Protein AF-A0AA87J263-F1 (afdb_monomer_lite)

Foldseek 3Di:
DVVVLVVLVVVLVVVVVVLVVQLVVLCVVVVNDDPVSVVSVVVSVVSNVVSVVSVVVSVVVVVD

Secondary structure (DSSP, 8-state):
-HHHHHHHHHHHHHHHHHHHHHHHHHHHHTTT-SHHHHHHHHHHHHHHHHHHHHHHHHHHHHH-

pLDDT: mean 89.18, std 9.5, range [52.34, 97.56]

Radius of gyration: 14.85 Å; chains: 1; bounding box: 28×16×41 Å

Sequence (64 aa):
MTQRKDRFRDALGAAESYLRALELMACATFDGGGKDYCAYLAIIAAAKAEVNVAQVIIDVMEVD

Structure (mmCIF, N/CA/C/O backbone):
data_AF-A0AA87J263-F1
#
_entry.id   AF-A0AA87J263-F1
#
loop_
_atom_site.group_PDB
_atom_site.id
_atom_site.type_symbol
_atom_site.label_atom_id
_atom_site.label_alt_id
_atom_site.label_comp_id
_atom_site.label_asym_id
_atom_site.label_entity_id
_atom_site.label_seq_id
_atom_site.pdbx_PDB_ins_code
_atom_site.Cartn_x
_atom_site.Cartn_y
_atom_site.Cartn_z
_atom_site.occupancy
_atom_site.B_iso_or_equiv
_atom_site.auth_seq_id
_atom_site.auth_comp_id
_atom_site.auth_asym_id
_atom_site.auth_atom_id
_atom_site.pdbx_PDB_model_num
ATOM 1 N N . MET A 1 1 ? -16.413 -3.431 21.141 1.00 59.12 1 MET A N 1
ATOM 2 C CA . M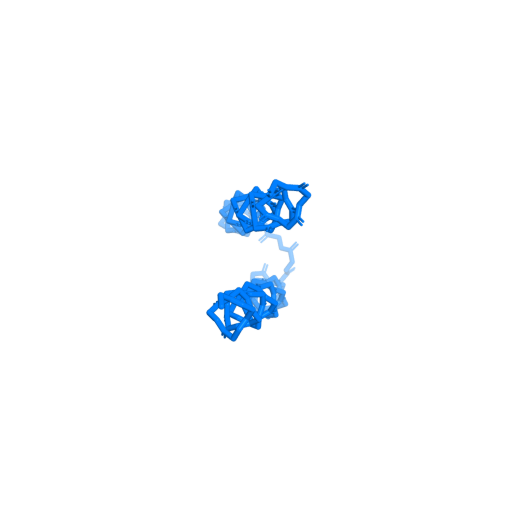ET A 1 1 ? -15.953 -2.399 20.180 1.00 59.12 1 MET A CA 1
ATOM 3 C C . MET A 1 1 ? -14.614 -2.784 19.550 1.00 59.12 1 MET A C 1
ATOM 5 O O . MET A 1 1 ? -14.478 -2.645 18.343 1.00 59.12 1 MET A O 1
ATOM 9 N N . THR A 1 2 ? -13.707 -3.371 20.335 1.00 66.19 2 THR A N 1
ATOM 10 C CA . THR A 1 2 ? -12.369 -3.886 19.979 1.00 66.19 2 THR A CA 1
ATOM 11 C C . THR A 1 2 ? -12.334 -4.769 18.723 1.00 66.19 2 THR A C 1
ATOM 13 O O . THR A 1 2 ? -11.682 -4.406 17.759 1.00 66.19 2 THR A O 1
ATOM 16 N N . GLN A 1 3 ? -13.182 -5.802 1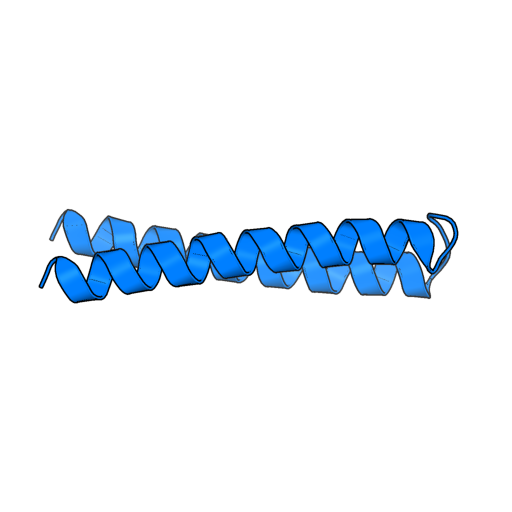8.623 1.00 76.88 3 GLN A N 1
ATOM 17 C CA . GLN A 1 3 ? -13.177 -6.726 17.471 1.00 76.88 3 GLN A CA 1
ATOM 18 C C . GLN A 1 3 ? -13.441 -6.062 16.101 1.00 76.88 3 GLN A C 1
ATOM 20 O O . GLN A 1 3 ? -12.993 -6.563 15.073 1.00 76.88 3 GLN A O 1
ATOM 25 N N . ARG A 1 4 ? -14.188 -4.948 16.051 1.00 80.19 4 ARG A N 1
ATOM 26 C CA . ARG A 1 4 ? -14.382 -4.200 14.793 1.00 80.19 4 ARG A CA 1
ATOM 27 C C . ARG A 1 4 ? -13.142 -3.385 14.431 1.00 80.19 4 ARG A C 1
ATOM 29 O O . ARG A 1 4 ? -12.828 -3.293 13.254 1.00 80.19 4 ARG A O 1
ATOM 36 N N . LYS A 1 5 ? -12.451 -2.827 15.426 1.00 81.12 5 LYS A N 1
ATOM 37 C CA . LYS A 1 5 ? -11.226 -2.041 15.239 1.00 81.12 5 LYS A CA 1
ATOM 38 C C . LYS A 1 5 ? -10.057 -2.922 14.804 1.00 81.12 5 LYS A C 1
ATOM 40 O O . LYS A 1 5 ? -9.389 -2.575 13.840 1.00 81.12 5 LYS A O 1
ATOM 45 N N . ASP A 1 6 ? -9.898 -4.094 15.419 1.00 87.75 6 ASP A N 1
ATOM 46 C CA . ASP A 1 6 ? -8.869 -5.069 15.027 1.00 87.75 6 ASP A CA 1
ATOM 47 C C . ASP A 1 6 ? -9.033 -5.471 13.557 1.00 87.75 6 ASP A C 1
ATOM 49 O O . ASP A 1 6 ? -8.088 -5.414 12.782 1.00 87.75 6 ASP A O 1
ATOM 53 N N . ARG A 1 7 ? -10.275 -5.726 13.122 1.00 90.62 7 ARG A N 1
ATOM 54 C CA . ARG A 1 7 ? -10.578 -5.996 11.708 1.00 90.62 7 ARG A CA 1
ATOM 55 C C . ARG A 1 7 ? -10.247 -4.830 10.780 1.00 90.62 7 ARG A C 1
ATOM 57 O O . ARG A 1 7 ? -9.857 -5.070 9.642 1.00 90.62 7 ARG A O 1
ATOM 64 N N . PHE A 1 8 ? -10.426 -3.585 11.226 1.00 89.94 8 PHE A N 1
ATOM 65 C CA . PHE A 1 8 ? -10.017 -2.429 10.431 1.00 89.94 8 PHE A CA 1
ATOM 66 C C . PHE A 1 8 ? -8.493 -2.329 10.334 1.00 89.94 8 PHE A C 1
ATOM 68 O O . PHE A 1 8 ? -7.990 -2.097 9.239 1.00 89.94 8 PHE A O 1
ATOM 75 N N . ARG A 1 9 ? -7.752 -2.571 11.422 1.00 90.56 9 ARG A N 1
ATOM 76 C CA . ARG A 1 9 ? -6.283 -2.624 11.380 1.00 90.56 9 ARG A CA 1
ATOM 77 C C . ARG A 1 9 ? -5.771 -3.725 10.470 1.00 90.56 9 ARG A C 1
ATOM 79 O O . ARG A 1 9 ? -4.922 -3.449 9.630 1.00 90.56 9 ARG A O 1
ATOM 86 N N . ASP A 1 10 ? -6.324 -4.927 10.586 1.00 93.31 10 ASP A N 1
ATOM 87 C CA . ASP A 1 10 ? -5.964 -6.053 9.725 1.00 93.31 10 ASP A CA 1
ATOM 88 C C . ASP A 1 10 ? -6.205 -5.709 8.248 1.00 93.31 10 ASP A C 1
ATOM 90 O O . ASP A 1 10 ? -5.349 -5.950 7.397 1.00 93.31 10 ASP A O 1
ATOM 94 N N . ALA A 1 11 ? -7.349 -5.087 7.938 1.00 95.19 11 ALA A N 1
ATOM 95 C CA . ALA A 1 11 ? -7.672 -4.659 6.580 1.00 95.19 11 ALA A CA 1
ATOM 96 C C . ALA A 1 11 ? -6.715 -3.573 6.059 1.00 95.19 11 ALA A C 1
ATOM 98 O O . ALA A 1 11 ? -6.298 -3.639 4.902 1.00 95.19 11 ALA A O 1
ATOM 99 N N . LEU A 1 12 ? -6.338 -2.598 6.892 1.00 95.25 12 LEU A N 1
ATOM 100 C CA . LEU A 1 12 ? -5.379 -1.559 6.507 1.00 95.25 12 LEU A CA 1
ATOM 101 C C . LEU A 1 12 ? -3.962 -2.121 6.336 1.00 95.25 12 LEU A C 1
ATOM 103 O O . LEU A 1 12 ? -3.310 -1.801 5.347 1.00 95.25 12 LEU A O 1
ATOM 107 N N . GLY A 1 13 ? -3.513 -3.027 7.207 1.00 95.25 13 GLY A N 1
ATOM 108 C CA . GLY A 1 13 ? -2.232 -3.723 7.040 1.00 95.25 13 GLY A CA 1
ATOM 109 C C . GLY A 1 13 ? -2.192 -4.604 5.781 1.00 95.25 13 GLY A C 1
ATOM 110 O O . GLY A 1 13 ? -1.180 -4.669 5.075 1.00 95.25 13 GLY A O 1
ATOM 111 N N . ALA A 1 14 ? -3.316 -5.236 5.427 1.00 97.25 14 ALA A N 1
ATOM 112 C CA . ALA A 1 14 ? -3.449 -5.936 4.151 1.00 97.25 14 ALA A CA 1
ATOM 113 C C . ALA A 1 14 ? -3.366 -4.965 2.960 1.00 97.25 14 ALA A C 1
ATOM 115 O O . ALA A 1 14 ? -2.669 -5.251 1.984 1.00 97.25 14 ALA A O 1
ATOM 116 N N . ALA A 1 15 ? -4.016 -3.798 3.047 1.00 97.38 15 ALA A N 1
ATOM 117 C CA . ALA A 1 15 ? -3.938 -2.766 2.016 1.00 97.38 15 ALA A CA 1
ATOM 118 C C . ALA A 1 15 ? -2.496 -2.275 1.798 1.00 97.38 15 ALA A C 1
ATOM 120 O O . ALA A 1 15 ? -2.050 -2.206 0.653 1.00 97.38 15 ALA A O 1
ATOM 121 N N . GLU A 1 16 ? -1.729 -2.023 2.863 1.00 95.81 16 GLU A N 1
ATOM 122 C CA . GLU A 1 16 ? -0.301 -1.682 2.757 1.00 95.81 16 GLU A CA 1
ATOM 123 C C . GLU A 1 16 ? 0.506 -2.765 2.040 1.00 95.81 16 GLU A C 1
ATOM 125 O O . GLU A 1 16 ? 1.335 -2.463 1.176 1.00 95.81 16 GLU A O 1
ATOM 130 N N . SER A 1 17 ? 0.237 -4.032 2.361 1.00 96.62 17 SER A N 1
ATOM 131 C CA . SER A 1 17 ? 0.900 -5.175 1.732 1.00 96.62 17 SER A CA 1
ATOM 132 C C . SER A 1 17 ? 0.612 -5.234 0.227 1.00 96.62 17 SER A C 1
ATOM 134 O O . SER A 1 17 ? 1.529 -5.447 -0.571 1.00 96.62 17 SER A O 1
ATOM 136 N N . TYR A 1 18 ? -0.633 -4.979 -0.191 1.00 97.38 18 TYR A N 1
ATOM 137 C CA . TYR A 1 18 ? -0.990 -4.886 -1.610 1.00 97.38 18 TYR A CA 1
ATOM 138 C C . TYR A 1 18 ? -0.331 -3.691 -2.298 1.00 97.38 18 TYR A C 1
ATOM 140 O O . TYR A 1 18 ? 0.210 -3.843 -3.391 1.00 97.38 18 TYR A O 1
ATOM 148 N N . LEU A 1 19 ? -0.305 -2.521 -1.655 1.00 96.75 19 LEU A N 1
ATOM 149 C CA . LEU A 1 19 ? 0.378 -1.342 -2.191 1.00 96.75 19 LEU A CA 1
ATOM 150 C C . LEU A 1 19 ? 1.876 -1.602 -2.368 1.00 96.75 19 LEU A C 1
ATOM 152 O O . LEU A 1 19 ? 2.446 -1.231 -3.391 1.00 96.75 19 LEU A O 1
ATOM 156 N N . ARG A 1 20 ? 2.510 -2.314 -1.431 1.00 95.06 20 ARG A N 1
ATOM 157 C C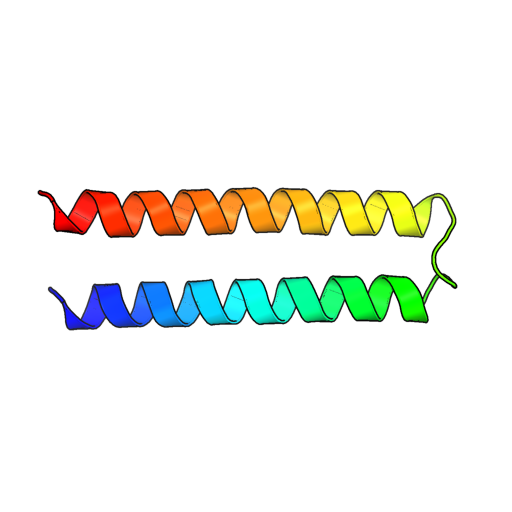A . ARG A 1 20 ? 3.906 -2.738 -1.567 1.00 95.06 20 ARG A CA 1
ATOM 158 C C . ARG A 1 20 ? 4.109 -3.703 -2.736 1.00 95.06 20 ARG A C 1
ATOM 160 O O . ARG A 1 20 ? 5.088 -3.569 -3.469 1.00 95.06 20 ARG A O 1
ATOM 167 N N . ALA A 1 21 ? 3.202 -4.657 -2.929 1.00 95.94 21 ALA A N 1
ATOM 168 C CA . ALA A 1 21 ? 3.254 -5.560 -4.076 1.00 95.94 21 ALA A CA 1
ATOM 169 C C . ALA A 1 21 ? 3.117 -4.797 -5.406 1.00 95.94 21 ALA A C 1
ATOM 171 O O . ALA A 1 21 ? 3.851 -5.086 -6.350 1.00 95.94 21 ALA A O 1
ATOM 172 N N . LEU A 1 22 ? 2.249 -3.781 -5.465 1.00 94.75 22 LEU A N 1
ATOM 173 C CA . LEU A 1 22 ? 2.092 -2.923 -6.641 1.00 94.75 22 LEU A CA 1
ATOM 174 C C . LEU A 1 22 ? 3.377 -2.138 -6.953 1.00 94.75 22 LEU A C 1
ATOM 176 O O . LEU A 1 22 ? 3.744 -2.048 -8.119 1.00 94.75 22 LEU A O 1
ATOM 180 N N . GLU A 1 23 ? 4.122 -1.649 -5.954 1.00 92.81 23 GLU A N 1
ATOM 181 C CA . GLU A 1 23 ? 5.436 -1.016 -6.195 1.00 92.81 23 GLU A CA 1
ATOM 182 C C . GLU A 1 23 ? 6.434 -1.976 -6.844 1.00 92.81 23 GLU A C 1
ATOM 184 O O . GLU A 1 23 ? 7.152 -1.604 -7.770 1.00 92.81 23 GLU A O 1
ATOM 189 N N . LEU A 1 24 ? 6.478 -3.224 -6.371 1.00 90.94 24 LEU A N 1
ATOM 190 C CA . LEU A 1 24 ? 7.364 -4.240 -6.939 1.00 90.94 24 LEU A CA 1
ATOM 191 C C . LEU A 1 24 ? 6.947 -4.600 -8.369 1.00 90.94 24 LEU A C 1
ATOM 193 O O . LEU A 1 24 ? 7.806 -4.720 -9.244 1.00 90.94 24 LEU A O 1
ATOM 197 N N . MET A 1 25 ? 5.640 -4.711 -8.627 1.00 91.31 25 MET A N 1
ATOM 198 C CA . MET A 1 25 ? 5.121 -4.919 -9.980 1.00 91.31 25 MET A CA 1
ATOM 199 C C . MET A 1 25 ? 5.423 -3.736 -10.896 1.00 91.31 25 MET A C 1
ATOM 201 O O . MET A 1 25 ? 5.750 -3.958 -12.057 1.00 91.31 25 MET A O 1
ATOM 205 N N . ALA A 1 26 ? 5.376 -2.499 -10.396 1.00 90.69 26 ALA A N 1
ATOM 206 C CA . ALA A 1 26 ? 5.759 -1.319 -11.164 1.00 90.69 26 ALA A CA 1
ATOM 207 C C . ALA A 1 26 ? 7.214 -1.418 -11.633 1.00 90.69 26 ALA A C 1
ATOM 209 O O . ALA A 1 26 ? 7.493 -1.248 -12.818 1.00 90.69 26 ALA A O 1
ATOM 210 N N . CYS A 1 27 ? 8.134 -1.761 -10.726 1.00 85.31 27 CYS A N 1
ATOM 211 C CA . CYS A 1 27 ? 9.537 -1.965 -11.082 1.00 85.31 27 CYS A CA 1
ATOM 212 C C . CYS A 1 27 ? 9.704 -3.047 -12.155 1.00 85.31 27 CYS A C 1
ATOM 214 O O . CYS A 1 27 ? 10.459 -2.841 -13.099 1.00 85.31 27 CYS A O 1
A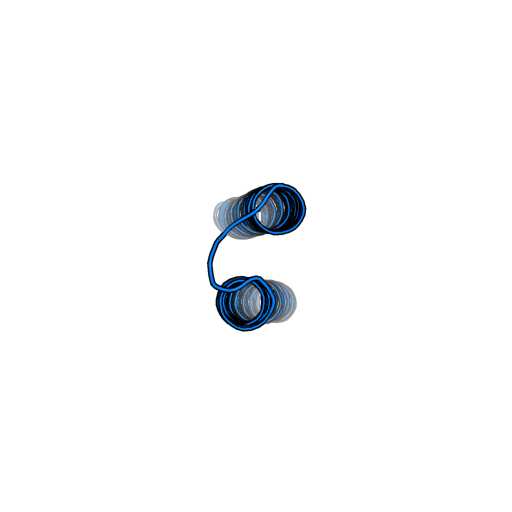TOM 216 N N . ALA A 1 28 ? 8.988 -4.168 -12.030 1.00 88.06 28 ALA A N 1
ATOM 217 C CA . ALA A 1 28 ? 9.064 -5.274 -12.984 1.00 88.06 28 ALA A CA 1
ATOM 218 C C . ALA A 1 28 ? 8.400 -4.970 -14.341 1.00 88.06 28 ALA A C 1
ATOM 220 O O . ALA A 1 28 ? 8.830 -5.497 -15.359 1.00 88.06 28 ALA A O 1
ATOM 221 N N . THR A 1 29 ? 7.346 -4.151 -14.361 1.00 90.69 29 THR A N 1
ATOM 222 C CA . THR A 1 29 ? 6.554 -3.864 -15.573 1.00 90.69 29 THR A CA 1
ATOM 223 C C . THR A 1 29 ? 7.169 -2.748 -16.410 1.00 90.69 29 THR A C 1
ATOM 225 O O . THR A 1 29 ? 7.066 -2.768 -17.633 1.00 90.69 29 THR A O 1
ATOM 228 N N . PHE A 1 30 ? 7.795 -1.768 -15.759 1.00 90.00 30 PHE A N 1
ATOM 229 C CA . PHE A 1 30 ? 8.312 -0.568 -16.416 1.00 90.00 30 PHE A CA 1
ATOM 230 C C . PHE A 1 30 ? 9.849 -0.496 -16.439 1.00 90.00 30 PHE A C 1
ATOM 232 O O . PHE A 1 30 ? 10.400 0.585 -16.638 1.00 90.00 30 PHE A O 1
ATOM 239 N N . ASP A 1 31 ? 10.552 -1.603 -16.168 1.00 85.56 31 ASP A N 1
ATOM 240 C CA . ASP A 1 31 ? 12.020 -1.650 -16.022 1.00 85.56 31 ASP A CA 1
ATOM 241 C C . ASP A 1 31 ? 12.576 -0.563 -15.074 1.00 85.56 31 ASP A C 1
ATOM 243 O O . ASP A 1 31 ? 13.677 -0.037 -15.241 1.00 85.56 31 ASP A O 1
ATOM 247 N N . GLY A 1 32 ? 11.786 -0.190 -14.062 1.00 76.25 32 GLY A N 1
ATOM 248 C CA . GLY A 1 32 ? 12.143 0.834 -13.081 1.00 76.25 32 GLY A CA 1
ATOM 249 C C . GLY A 1 32 ? 12.181 2.280 -13.601 1.00 76.25 32 GLY A C 1
ATOM 250 O O . GLY A 1 32 ? 12.783 3.125 -12.932 1.00 76.25 32 GLY A O 1
ATOM 251 N N . GLY A 1 33 ? 11.568 2.604 -14.751 1.00 83.56 33 GLY A N 1
ATOM 252 C CA . GLY A 1 33 ? 11.614 3.962 -15.309 1.00 83.56 33 GLY A CA 1
ATOM 253 C C . GLY A 1 33 ? 10.480 4.349 -16.268 1.00 83.56 33 GLY A C 1
ATOM 254 O O . GLY A 1 33 ? 9.624 3.556 -16.636 1.00 83.56 33 GLY A O 1
ATOM 255 N N . GLY A 1 34 ? 10.468 5.621 -16.682 1.00 86.06 34 GLY A N 1
ATOM 256 C CA . GLY A 1 34 ? 9.494 6.167 -17.639 1.00 86.06 34 GLY A CA 1
ATOM 257 C C . GLY A 1 34 ? 8.367 6.996 -17.010 1.00 86.06 34 GLY A C 1
ATOM 258 O O . GLY A 1 34 ? 8.170 7.012 -15.796 1.00 86.06 34 GLY A O 1
ATOM 259 N N . LYS A 1 35 ? 7.626 7.734 -17.851 1.00 81.06 35 LYS A N 1
ATOM 260 C CA . LYS A 1 35 ? 6.527 8.608 -17.393 1.00 81.06 35 LYS A CA 1
ATOM 261 C C . LYS A 1 35 ? 5.406 7.812 -16.723 1.00 81.06 35 LYS A C 1
ATOM 263 O O . LYS A 1 35 ? 4.908 8.242 -15.686 1.00 81.06 35 LYS A O 1
ATOM 268 N N . ASP A 1 36 ? 5.080 6.648 -17.276 1.00 87.12 36 ASP A N 1
ATOM 269 C CA . ASP A 1 36 ? 4.024 5.779 -16.751 1.00 87.12 36 ASP A CA 1
ATOM 270 C C . ASP A 1 36 ? 4.433 5.135 -15.420 1.00 87.12 36 ASP A C 1
ATOM 272 O O . ASP A 1 36 ? 3.622 5.078 -14.502 1.00 87.12 36 ASP A O 1
ATOM 276 N N . TYR A 1 37 ? 5.712 4.776 -15.254 1.00 90.25 37 TYR A N 1
ATOM 277 C CA . TYR A 1 37 ? 6.266 4.326 -13.973 1.00 90.25 37 TYR A CA 1
ATOM 278 C C . TYR A 1 37 ? 6.146 5.394 -12.882 1.00 90.25 37 TYR A C 1
ATOM 280 O O . TYR A 1 37 ? 5.637 5.118 -11.796 1.00 90.25 37 TYR A O 1
ATOM 288 N N . CYS A 1 38 ? 6.562 6.633 -13.170 1.00 89.69 38 CYS A N 1
ATOM 289 C CA . CYS A 1 38 ? 6.462 7.734 -12.211 1.00 89.69 38 CYS A CA 1
ATOM 290 C C . CYS A 1 38 ? 5.006 8.051 -11.847 1.00 89.69 38 CYS A C 1
ATOM 292 O O . CYS A 1 38 ? 4.703 8.268 -10.674 1.00 89.69 38 CYS A O 1
ATOM 294 N N . ALA A 1 39 ? 4.101 8.061 -12.832 1.00 92.19 39 ALA A N 1
ATOM 295 C CA . ALA A 1 39 ? 2.675 8.268 -12.593 1.00 92.19 39 ALA A CA 1
ATOM 296 C C . ALA A 1 39 ? 2.085 7.146 -11.724 1.00 92.19 39 ALA A C 1
ATOM 298 O O . ALA A 1 39 ? 1.337 7.411 -10.785 1.00 92.19 39 ALA A O 1
ATOM 299 N N . TYR A 1 40 ? 2.474 5.900 -11.987 1.00 93.38 40 TYR A N 1
ATOM 300 C CA . TYR A 1 40 ? 2.032 4.744 -11.220 1.00 93.38 40 TYR A CA 1
ATOM 301 C C . TYR A 1 40 ? 2.529 4.784 -9.767 1.00 93.38 40 TYR A C 1
ATOM 303 O O . TYR A 1 40 ? 1.743 4.594 -8.838 1.00 93.38 40 TYR A O 1
ATOM 311 N N . LEU A 1 41 ? 3.805 5.120 -9.546 1.00 94.06 41 LEU A N 1
ATOM 312 C CA . LEU A 1 41 ? 4.343 5.316 -8.197 1.00 94.06 41 LEU A CA 1
ATOM 313 C C . LEU A 1 41 ? 3.664 6.473 -7.456 1.00 94.06 41 LEU A C 1
ATOM 315 O O . LEU A 1 41 ? 3.422 6.357 -6.257 1.00 94.06 41 LEU A O 1
ATOM 319 N N . ALA A 1 42 ? 3.318 7.563 -8.147 1.00 94.75 42 ALA A N 1
ATOM 320 C CA . ALA A 1 42 ? 2.592 8.677 -7.538 1.00 94.75 42 ALA A CA 1
ATOM 321 C C . ALA A 1 42 ? 1.199 8.251 -7.041 1.00 94.75 42 ALA A C 1
ATOM 323 O O . ALA A 1 42 ? 0.797 8.634 -5.942 1.00 94.75 42 ALA A O 1
ATOM 324 N N . ILE A 1 43 ? 0.489 7.412 -7.804 1.00 95.31 43 ILE A N 1
ATOM 325 C CA . ILE A 1 43 ? -0.806 6.849 -7.393 1.00 95.31 43 ILE A CA 1
ATOM 326 C C . ILE A 1 43 ? -0.641 5.958 -6.155 1.00 95.31 43 ILE A C 1
ATOM 328 O O . ILE A 1 43 ? -1.407 6.090 -5.200 1.00 95.31 43 ILE A O 1
ATOM 332 N N . ILE A 1 44 ? 0.373 5.086 -6.134 1.00 96.12 44 ILE A N 1
ATOM 333 C CA . ILE A 1 44 ? 0.638 4.230 -4.968 1.00 96.12 44 ILE A CA 1
ATOM 334 C C . ILE A 1 44 ? 0.985 5.071 -3.735 1.00 96.12 44 ILE A C 1
ATOM 336 O O . ILE A 1 44 ? 0.483 4.795 -2.646 1.00 96.12 44 ILE A O 1
ATOM 340 N N . ALA A 1 45 ? 1.810 6.107 -3.893 1.00 96.06 45 ALA A N 1
ATOM 341 C CA . ALA A 1 45 ? 2.180 7.000 -2.801 1.00 96.06 45 ALA A CA 1
ATOM 342 C C . ALA A 1 45 ? 0.958 7.727 -2.216 1.00 96.06 45 ALA A C 1
ATOM 344 O O . ALA A 1 45 ? 0.816 7.794 -0.996 1.00 96.06 45 ALA A O 1
ATOM 345 N N . ALA A 1 46 ? 0.049 8.209 -3.069 1.00 97.56 46 ALA A N 1
ATOM 346 C CA . ALA A 1 46 ? -1.205 8.812 -2.627 1.00 97.56 46 ALA A CA 1
ATOM 347 C C . ALA A 1 46 ? -2.081 7.805 -1.862 1.00 97.56 46 ALA A C 1
ATOM 349 O O . ALA A 1 46 ? -2.562 8.109 -0.774 1.00 97.56 46 ALA A O 1
ATOM 350 N N . ALA A 1 47 ? -2.222 6.577 -2.369 1.00 97.12 47 ALA A N 1
ATOM 351 C CA . ALA A 1 47 ? -2.983 5.533 -1.685 1.00 97.12 47 ALA A CA 1
ATOM 352 C C . ALA A 1 47 ? -2.381 5.162 -0.316 1.00 97.12 47 ALA A C 1
ATOM 354 O O . ALA A 1 47 ? -3.120 4.973 0.647 1.00 97.12 47 ALA A O 1
ATOM 355 N N . LYS A 1 48 ? -1.046 5.110 -0.199 1.00 97.19 48 LYS A N 1
ATOM 356 C CA . LYS A 1 48 ? -0.365 4.899 1.090 1.00 97.19 48 LYS A CA 1
ATOM 357 C C . LYS A 1 48 ? -0.660 6.022 2.084 1.00 97.19 48 LYS A C 1
ATOM 359 O O . LYS A 1 48 ? -0.879 5.741 3.257 1.00 97.19 48 LYS A O 1
ATOM 364 N N . ALA A 1 49 ? -0.691 7.276 1.630 1.00 96.62 49 ALA A N 1
ATOM 365 C CA . ALA A 1 49 ? -1.017 8.407 2.496 1.00 96.62 49 ALA A CA 1
ATOM 366 C C . ALA A 1 49 ? -2.434 8.285 3.086 1.00 96.62 49 ALA A C 1
ATOM 368 O O . ALA A 1 49 ? -2.608 8.482 4.286 1.00 96.62 49 ALA A O 1
ATOM 369 N N . GLU A 1 50 ? -3.418 7.882 2.279 1.00 97.25 50 GLU A N 1
ATOM 370 C CA . GLU A 1 50 ? -4.792 7.655 2.748 1.00 97.25 50 GLU A CA 1
ATOM 371 C C . GLU A 1 50 ? -4.890 6.484 3.742 1.00 97.25 50 GLU A C 1
ATOM 373 O O . GLU A 1 50 ? -5.581 6.585 4.757 1.00 97.25 50 GLU A O 1
ATOM 378 N N . VAL A 1 51 ? -4.159 5.386 3.505 1.00 96.62 51 VAL A N 1
ATOM 379 C CA . VAL A 1 51 ? -4.097 4.250 4.446 1.00 96.62 51 VAL A CA 1
ATOM 380 C C . VAL A 1 51 ? -3.511 4.678 5.795 1.00 96.62 51 VAL A C 1
ATOM 382 O O . VAL A 1 51 ? -4.081 4.346 6.836 1.00 96.62 51 VAL A O 1
ATOM 385 N N . ASN A 1 52 ? -2.443 5.480 5.785 1.00 95.19 52 ASN A N 1
ATOM 386 C CA . ASN A 1 52 ? -1.846 6.023 7.006 1.00 95.19 52 ASN A CA 1
ATOM 387 C C . ASN A 1 52 ? -2.830 6.930 7.763 1.00 95.19 52 ASN A C 1
ATOM 389 O O . ASN A 1 52 ? -2.938 6.844 8.984 1.00 95.19 52 ASN A O 1
ATOM 393 N N . VAL A 1 53 ? -3.577 7.786 7.055 1.00 96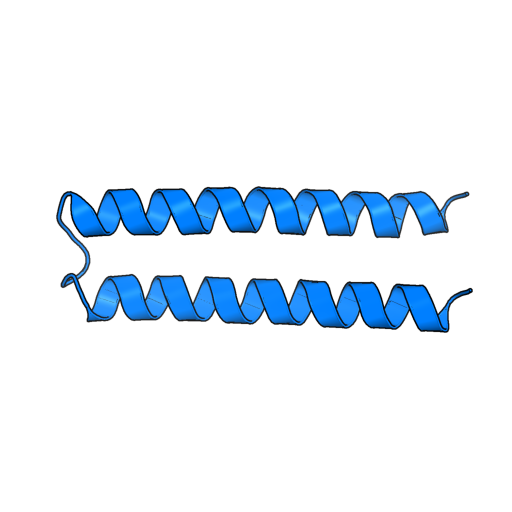.06 53 VAL A N 1
ATOM 394 C CA . VAL A 1 53 ? -4.621 8.622 7.673 1.00 96.06 53 VAL A CA 1
ATOM 395 C C . VAL A 1 53 ? -5.692 7.747 8.326 1.00 96.0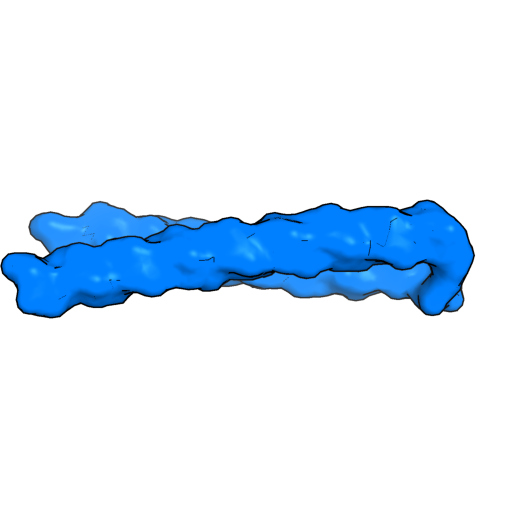6 53 VAL A C 1
ATOM 397 O O . VAL A 1 53 ? -6.073 7.997 9.469 1.00 96.06 53 VAL A O 1
ATOM 400 N N . ALA A 1 54 ? -6.146 6.689 7.650 1.00 94.38 54 ALA A N 1
ATOM 401 C CA . ALA A 1 54 ? -7.133 5.767 8.204 1.00 94.38 54 ALA A CA 1
ATOM 402 C C . ALA A 1 54 ? -6.624 5.034 9.461 1.00 94.38 54 ALA A C 1
ATOM 404 O O . ALA A 1 54 ? -7.389 4.870 10.414 1.00 94.38 54 ALA A O 1
ATOM 405 N N . GLN A 1 55 ? -5.344 4.643 9.500 1.00 93.06 55 GLN A N 1
ATOM 406 C CA . GLN A 1 55 ? -4.711 4.075 10.698 1.00 93.06 55 GLN A CA 1
ATOM 407 C C . GLN A 1 55 ? -4.723 5.066 11.861 1.00 93.06 55 GLN A C 1
ATOM 409 O O . GLN A 1 55 ? -5.199 4.719 12.939 1.00 93.06 55 GLN A O 1
ATOM 414 N N . VAL A 1 56 ? -4.308 6.317 11.625 1.00 92.69 56 VAL A N 1
ATOM 415 C CA . VAL A 1 56 ? -4.328 7.368 12.656 1.00 92.69 56 VAL A CA 1
ATOM 416 C C . VAL A 1 56 ? -5.739 7.579 13.203 1.00 92.69 56 VAL A C 1
ATOM 418 O O . VAL A 1 56 ? -5.907 7.703 14.412 1.00 92.69 56 VAL A O 1
ATOM 421 N N . ILE A 1 57 ? -6.766 7.585 12.349 1.00 92.38 57 ILE A N 1
ATOM 422 C CA . ILE A 1 57 ? -8.160 7.719 12.799 1.00 92.38 57 ILE A CA 1
ATOM 423 C C . ILE A 1 57 ? -8.547 6.558 13.725 1.00 92.38 57 ILE A C 1
ATOM 425 O O . ILE A 1 57 ? -9.148 6.790 14.773 1.00 92.38 57 ILE A O 1
ATOM 429 N N . ILE A 1 58 ? -8.199 5.318 13.369 1.00 89.50 58 ILE A N 1
ATOM 430 C CA . ILE A 1 58 ? -8.498 4.144 14.204 1.00 89.50 58 ILE A CA 1
ATOM 431 C C . ILE A 1 58 ? -7.765 4.215 15.543 1.00 89.50 58 ILE A C 1
ATOM 433 O O . ILE A 1 58 ? -8.363 3.881 16.566 1.00 89.50 58 ILE A O 1
ATOM 437 N N . ASP A 1 59 ? -6.511 4.661 15.539 1.00 86.38 59 ASP A N 1
ATOM 438 C CA . ASP A 1 59 ? -5.697 4.794 16.745 1.00 86.38 59 ASP A CA 1
ATOM 439 C C . ASP A 1 59 ? -6.222 5.913 17.658 1.00 86.38 59 ASP A C 1
ATOM 441 O O . ASP A 1 59 ? -6.345 5.714 18.864 1.00 86.38 59 ASP A O 1
ATOM 445 N N . VAL A 1 60 ? -6.630 7.064 17.108 1.00 87.44 60 VAL A N 1
ATOM 446 C CA . VAL A 1 60 ? -7.284 8.139 17.883 1.00 87.44 60 VAL A CA 1
ATOM 447 C C . VAL A 1 60 ? -8.580 7.638 18.515 1.00 87.44 60 VAL A C 1
ATOM 449 O O . VAL A 1 60 ? -8.815 7.877 19.696 1.00 87.44 60 VAL A O 1
ATOM 452 N N . MET A 1 61 ? -9.378 6.856 17.779 1.00 81.19 61 MET A N 1
ATOM 453 C CA . MET A 1 61 ? -10.578 6.228 18.335 1.00 81.19 61 MET A CA 1
ATOM 454 C C . MET A 1 61 ? -10.285 5.282 19.513 1.00 81.19 61 MET A C 1
ATOM 456 O O . MET A 1 61 ? -11.241 4.826 20.135 1.00 81.19 61 MET A O 1
ATOM 460 N N . GLU A 1 62 ? -9.039 4.866 19.778 1.00 70.12 62 GLU A N 1
ATOM 461 C CA . GLU A 1 62 ? -8.671 4.078 20.969 1.00 70.12 62 GLU A CA 1
ATOM 462 C C . GLU A 1 62 ? -8.418 4.898 22.228 1.00 70.12 62 GLU A C 1
ATOM 464 O O . GLU A 1 62 ? -8.525 4.340 23.319 1.00 70.12 62 GLU A O 1
ATOM 469 N N . VAL A 1 63 ? -8.046 6.168 22.076 1.00 65.00 63 VAL A N 1
ATOM 470 C CA . VAL A 1 63 ? -7.725 7.057 23.200 1.00 65.00 63 VAL A CA 1
ATOM 471 C C . VAL A 1 63 ? -8.996 7.696 23.777 1.00 65.00 63 VAL A C 1
ATOM 473 O O . VAL A 1 63 ? -9.025 8.000 24.971 1.00 65.00 63 VAL A O 1
ATOM 476 N N . ASP A 1 64 ? -10.037 7.828 22.948 1.00 52.34 64 ASP A N 1
ATOM 477 C CA . ASP A 1 64 ? -11.398 8.258 23.312 1.00 52.34 64 ASP A CA 1
ATOM 478 C C . ASP A 1 64 ? -12.306 7.082 23.740 1.00 52.34 64 ASP A C 1
ATOM 480 O O . ASP A 1 64 ? -13.074 7.253 24.717 1.00 52.34 64 ASP A O 1
#